Protein AF-A0A7C3HFI4-F1 (afdb_monomer_lite)

Foldseek 3Di:
DDCPDPPDPQVVLLVLLVVLCVVPQAQAPAPPCCVVCSVVSDDPVCPPPDPQQHDAQLSSCCRHGHDVVSVVVCCVQVVLLVLLVVQLVVDPDDPVLNVLSVVLNVLLVVLVVVSRRGVQVVPVVSVVVNVVSSVVSSVSSPPDDPDPPPDPPPPDDPDD

Secondary structure (DSSP, 8-state):
-----SS-HHHHHHHHHHHHHHHSTTT-S-TT-HHHHGGGG--GGGTTS-GGGS--HHHHHHHHHHHHHHHHHHHHHHHHHHHHHHHHHH--S-HHHHHHHHHHHHHHHHHHHHHHHSSGGGSHHHHHHHHHHHHHHHHHHHS-----------------

Sequence (160 aa):
MATRGSNSIRPALWGDMIVAFHQHPWLGNGAGVFADIAPMYKSWLLSMLDFRYAHNDYLSWLIENGLPMTLLLLLIVGYPVWRLVRYLWRGGQPLARWLYGVAALWALLGLGIHGGLDFNFHIPANAALFMAILGIGMSLSHTWRKAPRGRRRRIAPADA

Structure (mmCIF, N/CA/C/O backbone):
data_AF-A0A7C3HFI4-F1
#
_entry.id   AF-A0A7C3HFI4-F1
#
loop_
_ato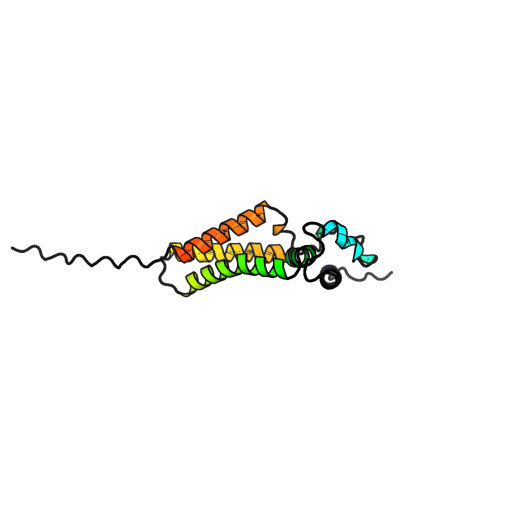m_site.group_PDB
_atom_site.id
_atom_site.type_symbol
_atom_site.label_atom_id
_atom_site.label_alt_id
_atom_site.label_comp_id
_atom_site.label_asym_id
_atom_site.label_entity_id
_atom_site.label_seq_id
_atom_site.pdbx_PDB_ins_code
_atom_site.Cartn_x
_atom_site.Cartn_y
_atom_site.Cartn_z
_atom_site.occupancy
_atom_site.B_iso_or_equiv
_atom_site.auth_seq_id
_atom_site.auth_comp_id
_atom_site.auth_asym_id
_atom_site.auth_atom_id
_atom_site.pdbx_PDB_model_num
ATOM 1 N N . MET A 1 1 ? 41.114 10.735 -16.162 1.00 41.56 1 MET A N 1
ATOM 2 C CA . MET A 1 1 ? 40.749 9.960 -14.958 1.00 41.56 1 MET A CA 1
ATOM 3 C C . MET A 1 1 ? 40.044 10.921 -14.008 1.00 41.56 1 MET A C 1
ATOM 5 O O . MET A 1 1 ? 40.704 11.651 -13.288 1.00 41.56 1 MET A O 1
ATOM 9 N N . ALA A 1 2 ? 38.720 11.048 -14.132 1.00 36.88 2 ALA A N 1
ATOM 10 C CA . ALA A 1 2 ? 37.913 11.955 -13.319 1.00 36.88 2 ALA A CA 1
ATOM 11 C C . ALA A 1 2 ? 36.910 11.107 -12.540 1.00 36.88 2 ALA A C 1
ATOM 13 O O . ALA A 1 2 ? 36.076 10.421 -13.130 1.00 36.88 2 ALA A O 1
ATOM 14 N N . THR A 1 3 ? 37.038 11.126 -11.221 1.00 51.53 3 THR A N 1
ATOM 15 C CA . THR A 1 3 ? 36.106 10.547 -10.260 1.00 51.53 3 THR A CA 1
ATOM 16 C C . THR A 1 3 ? 34.783 11.313 -10.335 1.00 51.53 3 THR A C 1
ATOM 18 O O . THR A 1 3 ? 34.538 12.249 -9.578 1.00 51.53 3 THR A O 1
ATOM 21 N N . ARG A 1 4 ? 33.911 10.947 -11.288 1.00 49.16 4 ARG A N 1
ATOM 22 C CA . ARG A 1 4 ? 32.498 11.347 -11.239 1.00 49.16 4 ARG A CA 1
ATOM 23 C C . ARG A 1 4 ? 31.911 10.726 -9.976 1.00 49.16 4 ARG A C 1
ATOM 25 O O . ARG A 1 4 ? 31.818 9.508 -9.866 1.00 49.16 4 ARG A O 1
ATOM 32 N N . GLY A 1 5 ? 31.643 11.592 -9.004 1.00 44.09 5 GLY A N 1
ATOM 33 C CA . GLY A 1 5 ? 31.247 11.230 -7.655 1.00 44.09 5 GLY A CA 1
ATOM 34 C C . GLY A 1 5 ? 30.055 10.281 -7.619 1.00 44.09 5 GLY A C 1
ATOM 35 O O . GLY A 1 5 ? 29.131 10.369 -8.422 1.00 44.09 5 GLY A O 1
ATOM 36 N N . SER A 1 6 ? 30.086 9.413 -6.618 1.00 52.69 6 SER A N 1
ATOM 37 C CA . SER A 1 6 ? 29.088 8.429 -6.191 1.00 52.69 6 SER A CA 1
ATOM 38 C C . SER A 1 6 ? 27.691 8.987 -5.859 1.00 52.69 6 SER A C 1
ATOM 40 O O . SER A 1 6 ? 26.869 8.277 -5.279 1.00 52.69 6 SER A O 1
ATOM 42 N N . ASN A 1 7 ? 27.379 10.233 -6.219 1.00 49.91 7 ASN A N 1
ATOM 43 C CA . ASN A 1 7 ? 26.106 10.860 -5.900 1.00 49.91 7 ASN A CA 1
ATOM 44 C C . ASN A 1 7 ? 25.090 10.635 -7.023 1.00 49.91 7 ASN A C 1
ATOM 46 O O . ASN A 1 7 ? 25.040 11.367 -8.007 1.00 49.91 7 ASN A O 1
ATOM 50 N N . SER A 1 8 ? 24.224 9.647 -6.774 1.00 60.78 8 SER A N 1
ATOM 51 C CA . SER A 1 8 ? 22.916 9.395 -7.397 1.00 60.78 8 SER A CA 1
ATOM 52 C C . SER A 1 8 ? 22.889 8.569 -8.696 1.00 60.78 8 SER A C 1
ATOM 54 O O . SER A 1 8 ? 22.413 8.987 -9.743 1.00 60.78 8 SER A O 1
ATOM 56 N N . ILE A 1 9 ? 23.297 7.302 -8.582 1.00 67.56 9 ILE A N 1
ATOM 57 C CA . ILE A 1 9 ? 23.032 6.247 -9.582 1.00 67.56 9 ILE A CA 1
ATOM 58 C C . ILE A 1 9 ? 21.514 5.966 -9.719 1.00 67.56 9 ILE A C 1
ATOM 60 O O . ILE A 1 9 ? 21.0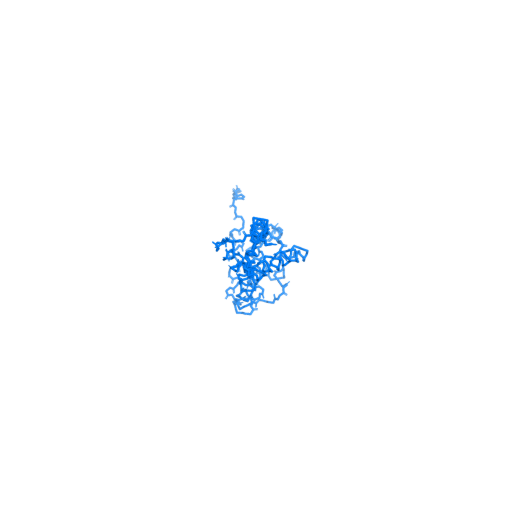29 5.646 -10.802 1.00 67.56 9 ILE A O 1
ATOM 64 N N . ARG A 1 10 ? 20.746 6.108 -8.626 1.00 71.50 10 ARG A N 1
ATOM 65 C CA . ARG A 1 10 ? 19.314 5.747 -8.566 1.00 71.50 10 ARG A CA 1
ATOM 66 C C . ARG A 1 10 ? 18.409 6.575 -9.497 1.00 71.50 10 ARG A C 1
ATOM 68 O O . ARG A 1 10 ? 17.655 5.957 -10.239 1.00 71.50 10 ARG A O 1
ATOM 75 N N . PRO A 1 11 ? 18.471 7.923 -9.526 1.00 75.06 11 PRO A N 1
ATOM 76 C CA . PRO A 1 11 ? 17.623 8.716 -10.418 1.00 75.06 11 PRO A CA 1
ATOM 77 C C . PRO A 1 11 ? 17.866 8.433 -11.902 1.00 75.06 11 PRO A C 1
ATOM 79 O O . PRO A 1 11 ? 16.914 8.427 -12.673 1.00 75.06 11 PRO A O 1
ATOM 82 N N . ALA A 1 12 ? 19.114 8.158 -12.298 1.00 72.44 12 ALA A N 1
ATOM 83 C CA . ALA A 1 12 ? 19.430 7.776 -13.673 1.00 72.44 12 ALA A CA 1
ATOM 84 C C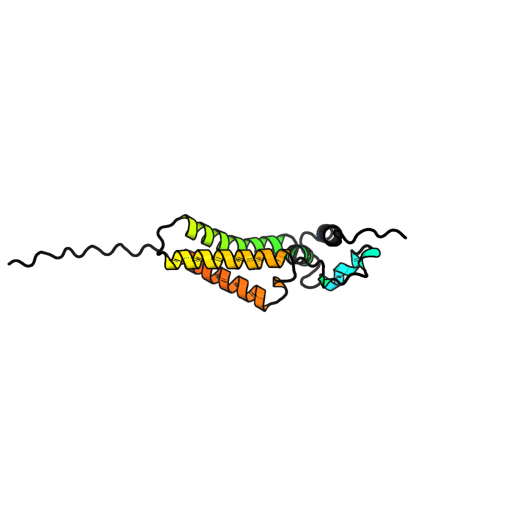 . ALA A 1 12 ? 18.754 6.446 -14.051 1.00 72.44 12 ALA A C 1
ATOM 86 O O . ALA A 1 12 ? 18.092 6.365 -15.080 1.00 72.44 12 ALA A O 1
ATOM 87 N N . LEU A 1 13 ? 18.825 5.445 -13.165 1.00 73.12 13 LEU A N 1
ATOM 88 C CA . LEU A 1 13 ? 18.154 4.155 -13.362 1.00 73.12 13 LEU A CA 1
ATOM 89 C C . LEU A 1 13 ? 16.628 4.284 -13.405 1.00 73.12 13 LEU A C 1
ATOM 91 O O . LEU A 1 13 ? 15.982 3.623 -14.210 1.00 73.12 13 LEU A O 1
ATOM 95 N N . TRP A 1 14 ? 16.041 5.151 -12.579 1.00 77.19 14 TRP A N 1
ATOM 96 C CA . TRP A 1 14 ? 14.603 5.424 -12.639 1.00 77.19 14 TRP A CA 1
ATOM 97 C C . TRP A 1 14 ? 14.202 6.117 -13.944 1.00 77.19 14 TRP A C 1
ATOM 99 O O . TRP A 1 14 ? 13.132 5.830 -14.471 1.00 77.19 14 TRP A O 1
ATOM 109 N N . GLY A 1 15 ? 15.063 6.979 -14.493 1.00 77.06 15 GLY A N 1
ATOM 110 C CA . GLY A 1 15 ? 14.876 7.565 -15.820 1.00 77.06 15 GLY A CA 1
ATOM 111 C C . GLY A 1 15 ? 14.788 6.500 -16.916 1.00 77.06 15 GLY A C 1
ATOM 112 O O . GLY A 1 15 ? 13.819 6.486 -17.673 1.00 77.06 15 GLY A O 1
ATOM 113 N N . ASP A 1 16 ? 15.737 5.561 -16.943 1.00 76.38 16 ASP A N 1
ATOM 114 C CA . ASP A 1 16 ? 15.749 4.449 -17.907 1.00 76.38 16 ASP A CA 1
ATOM 115 C C . ASP A 1 16 ? 14.500 3.551 -17.756 1.00 76.38 16 ASP A C 1
ATOM 117 O O . ASP A 1 16 ? 13.874 3.145 -18.736 1.00 76.38 16 ASP A O 1
ATOM 121 N N . MET A 1 17 ? 14.068 3.304 -16.517 1.00 77.69 17 MET A N 1
ATOM 122 C CA . MET A 1 17 ? 12.849 2.550 -16.199 1.00 77.69 17 MET A CA 1
ATOM 123 C C . MET A 1 17 ? 11.565 3.254 -16.678 1.00 77.69 17 MET A C 1
ATOM 125 O O . MET A 1 17 ? 10.653 2.604 -17.189 1.00 77.69 17 MET A O 1
ATOM 129 N N . ILE A 1 18 ? 11.487 4.583 -16.570 1.00 81.56 18 ILE A N 1
ATOM 130 C CA . ILE A 1 18 ? 10.358 5.360 -17.104 1.00 81.56 18 ILE A CA 1
ATOM 131 C C . ILE A 1 18 ? 10.294 5.235 -18.633 1.00 81.56 18 ILE A C 1
ATOM 133 O O . ILE A 1 18 ? 9.207 5.080 -19.192 1.00 81.56 18 ILE A O 1
ATOM 137 N N . VAL A 1 19 ? 11.442 5.239 -19.321 1.00 81.38 19 VAL A N 1
ATOM 138 C CA . VAL A 1 19 ? 11.496 4.998 -20.773 1.00 81.38 19 VAL A CA 1
ATOM 139 C C . VAL A 1 19 ? 10.963 3.603 -21.118 1.00 81.38 19 VAL A C 1
ATOM 141 O O . VAL A 1 19 ? 10.165 3.480 -22.047 1.00 81.38 19 VAL A O 1
ATOM 144 N N . ALA A 1 20 ? 11.329 2.573 -20.350 1.00 79.19 20 ALA A N 1
ATOM 145 C CA . ALA A 1 20 ? 10.805 1.216 -20.531 1.00 79.19 20 ALA A CA 1
ATOM 146 C C . ALA A 1 20 ? 9.276 1.151 -20.354 1.00 79.19 20 ALA A C 1
ATOM 148 O O . ALA A 1 20 ? 8.579 0.539 -21.164 1.00 79.19 20 ALA A O 1
ATOM 149 N N . PHE A 1 21 ? 8.727 1.845 -19.349 1.00 82.12 21 PHE A N 1
ATOM 150 C CA . PHE A 1 21 ? 7.276 1.955 -19.166 1.00 82.12 21 PHE A CA 1
ATOM 151 C C . PHE A 1 21 ? 6.579 2.575 -20.386 1.00 82.12 21 PHE A C 1
ATOM 153 O O . PHE A 1 21 ? 5.543 2.075 -20.827 1.00 82.12 21 PHE A O 1
ATOM 160 N N . HIS A 1 22 ? 7.150 3.634 -20.969 1.00 85.50 22 HIS A N 1
ATOM 161 C CA . HIS A 1 22 ? 6.560 4.306 -22.129 1.00 85.50 22 HIS A CA 1
ATOM 162 C C . HIS A 1 22 ? 6.456 3.423 -23.376 1.00 85.50 22 HIS A C 1
ATOM 164 O O . HIS A 1 22 ? 5.640 3.723 -24.248 1.00 85.50 22 HIS A O 1
ATOM 170 N N . GLN A 1 23 ? 7.229 2.337 -23.468 1.00 85.81 23 GLN A N 1
ATOM 171 C CA . GLN A 1 23 ? 7.115 1.404 -24.585 1.00 85.81 23 GLN A CA 1
ATOM 172 C C . GLN A 1 23 ? 5.838 0.565 -24.492 1.00 85.81 23 GLN A C 1
ATOM 174 O O . GLN A 1 23 ? 5.159 0.381 -25.504 1.00 85.81 23 GLN A O 1
ATOM 179 N N . HIS A 1 24 ? 5.472 0.095 -23.294 1.00 86.50 24 HIS A N 1
ATOM 180 C CA . HIS A 1 24 ? 4.323 -0.793 -23.072 1.00 86.50 24 HIS A CA 1
ATOM 181 C C . HIS A 1 24 ? 3.438 -0.328 -21.893 1.00 86.50 24 HIS A C 1
ATOM 183 O O . HIS A 1 24 ? 3.253 -1.057 -20.920 1.00 86.50 24 HIS A O 1
ATOM 189 N N . PRO A 1 25 ? 2.824 0.869 -21.961 1.00 88.50 25 PRO A N 1
ATOM 190 C CA . PRO A 1 25 ? 2.167 1.481 -20.802 1.00 88.50 25 PRO A CA 1
ATOM 191 C C . PRO A 1 25 ? 0.853 0.800 -20.387 1.00 88.50 25 PRO A C 1
ATOM 193 O O . PRO A 1 25 ? 0.414 0.943 -19.246 1.00 88.50 25 PRO A O 1
ATOM 196 N N . TRP A 1 26 ? 0.196 0.082 -21.303 1.00 88.81 26 TRP A N 1
ATOM 197 C CA . TRP A 1 26 ? -1.135 -0.489 -21.069 1.00 88.81 26 TRP A CA 1
ATOM 198 C C . TRP A 1 26 ? -1.090 -1.887 -20.469 1.00 88.81 26 TRP A C 1
ATOM 200 O O . TRP A 1 26 ? -1.709 -2.117 -19.441 1.00 88.81 26 TRP A O 1
ATOM 210 N N . LEU A 1 27 ? -0.382 -2.819 -21.101 1.00 88.44 27 LEU A N 1
ATOM 211 C CA . LEU A 1 27 ? -0.314 -4.208 -20.635 1.00 88.44 27 LEU A CA 1
ATOM 212 C C . LEU A 1 27 ? 0.971 -4.504 -19.857 1.00 88.44 27 LEU A C 1
ATOM 214 O O . LEU A 1 27 ? 1.077 -5.566 -19.253 1.00 88.44 27 LEU A O 1
ATOM 218 N N . GLY A 1 28 ? 1.921 -3.564 -19.850 1.00 88.00 28 GLY A N 1
ATOM 219 C CA . GLY A 1 28 ? 3.259 -3.807 -19.339 1.00 88.00 28 GLY A CA 1
ATOM 220 C C . GLY A 1 28 ? 4.043 -4.773 -20.225 1.00 88.00 28 GLY A C 1
ATOM 221 O O . GLY A 1 28 ? 3.661 -5.072 -21.358 1.00 88.00 28 GLY A O 1
ATOM 222 N N . ASN A 1 29 ? 5.166 -5.242 -19.696 1.00 82.38 29 ASN A N 1
ATOM 223 C CA . ASN A 1 29 ? 6.081 -6.154 -20.381 1.00 82.38 29 ASN A CA 1
ATOM 224 C C . ASN A 1 29 ? 5.830 -7.635 -20.030 1.00 82.38 29 ASN A C 1
ATOM 226 O O . ASN A 1 29 ? 6.413 -8.515 -20.658 1.00 82.38 29 ASN A O 1
ATOM 230 N N . GLY A 1 30 ? 4.957 -7.913 -19.054 1.00 82.50 30 GLY A N 1
ATOM 231 C CA . GLY A 1 30 ? 4.718 -9.239 -18.480 1.00 82.50 30 GLY A CA 1
ATOM 232 C C . GLY A 1 30 ? 5.078 -9.280 -16.993 1.00 82.50 30 GLY A C 1
ATOM 233 O O . GLY A 1 30 ? 6.032 -8.643 -16.557 1.00 82.50 30 GLY A O 1
ATOM 234 N N . ALA A 1 31 ? 4.312 -10.023 -16.193 1.00 80.38 31 ALA A N 1
ATOM 235 C CA . ALA A 1 31 ? 4.556 -10.135 -14.754 1.00 80.38 31 ALA A CA 1
ATOM 236 C C . ALA A 1 31 ? 5.835 -10.938 -14.461 1.00 80.38 31 ALA A C 1
ATOM 238 O O . ALA A 1 31 ? 6.017 -12.028 -15.002 1.00 80.38 31 ALA A O 1
ATOM 239 N N . GLY A 1 32 ? 6.698 -10.419 -13.586 1.00 75.44 32 GLY A N 1
ATOM 240 C CA . GLY A 1 32 ? 7.944 -11.062 -13.164 1.00 75.44 32 GLY A CA 1
ATOM 241 C C . GLY A 1 32 ? 9.107 -10.982 -14.158 1.00 75.44 32 GLY A C 1
ATOM 242 O O . GLY A 1 32 ? 10.162 -11.549 -13.885 1.00 75.44 32 GLY A O 1
ATOM 243 N N . VAL A 1 33 ? 8.946 -10.297 -15.296 1.00 78.00 33 VAL A N 1
ATOM 244 C CA . VAL A 1 33 ? 9.991 -10.201 -16.335 1.00 78.00 33 VAL A CA 1
ATOM 245 C C . VAL A 1 33 ? 10.952 -9.037 -16.111 1.00 78.00 33 VAL A C 1
ATOM 247 O O . VAL A 1 33 ? 11.883 -8.858 -16.894 1.00 78.00 33 VAL A O 1
ATOM 250 N N . PHE A 1 34 ? 10.752 -8.216 -15.073 1.00 75.06 34 PHE A N 1
ATOM 251 C CA . PHE A 1 34 ? 11.558 -7.018 -14.847 1.00 75.06 34 PHE A CA 1
ATOM 252 C C . PHE A 1 34 ? 13.056 -7.329 -14.789 1.00 75.06 34 PHE A C 1
ATOM 254 O O . PHE A 1 3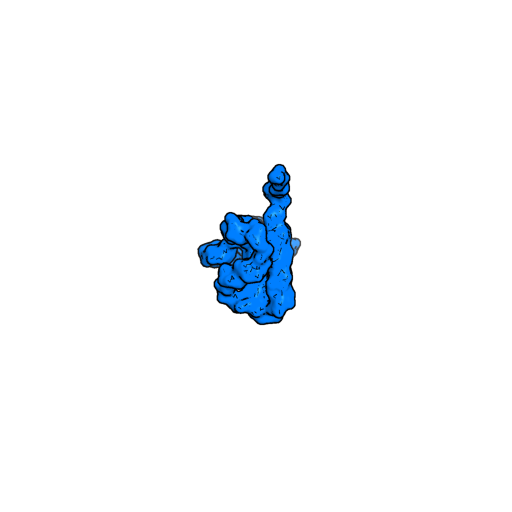4 ? 13.850 -6.611 -15.393 1.00 75.06 34 PHE A O 1
ATOM 261 N N . ALA A 1 35 ? 13.450 -8.421 -14.128 1.00 70.88 35 ALA A N 1
ATOM 262 C CA . ALA A 1 35 ? 14.848 -8.846 -14.057 1.00 70.88 35 ALA A CA 1
ATOM 263 C C . ALA A 1 35 ? 15.448 -9.183 -15.437 1.00 70.88 35 ALA A C 1
ATOM 265 O O . ALA A 1 35 ? 16.638 -8.950 -15.654 1.00 70.88 35 ALA A O 1
ATOM 266 N N . ASP A 1 36 ? 14.623 -9.668 -16.368 1.00 71.69 36 ASP A N 1
ATOM 267 C CA . ASP A 1 36 ? 15.037 -10.080 -17.712 1.00 71.69 36 ASP A CA 1
ATOM 268 C C . ASP A 1 36 ? 15.120 -8.894 -18.680 1.00 71.69 36 ASP A C 1
ATOM 270 O O . ASP A 1 36 ? 16.027 -8.830 -19.511 1.00 71.69 36 ASP A O 1
ATOM 274 N N . ILE A 1 37 ? 14.203 -7.926 -18.562 1.00 71.81 37 ILE A N 1
ATOM 275 C CA . ILE A 1 37 ? 14.148 -6.762 -19.461 1.00 71.81 37 ILE A CA 1
ATOM 276 C C . ILE A 1 37 ? 15.032 -5.610 -18.995 1.00 71.81 37 ILE A C 1
ATOM 278 O O . ILE A 1 37 ? 15.536 -4.844 -19.814 1.00 71.81 37 ILE A O 1
ATOM 282 N N . ALA A 1 38 ? 15.264 -5.472 -17.689 1.00 67.62 38 ALA A N 1
ATOM 283 C CA . ALA A 1 38 ? 16.000 -4.336 -17.157 1.00 67.62 38 ALA A CA 1
ATOM 284 C C . ALA A 1 38 ? 17.443 -4.203 -17.700 1.00 67.62 38 ALA A C 1
ATOM 286 O O . ALA A 1 38 ? 17.895 -3.066 -17.846 1.00 67.62 38 ALA A O 1
ATOM 287 N N . PRO A 1 39 ? 18.177 -5.277 -18.076 1.00 70.19 39 PRO A N 1
ATOM 288 C CA . PRO A 1 39 ? 19.456 -5.160 -18.782 1.00 70.19 39 PRO A CA 1
ATOM 289 C C . PRO A 1 39 ? 19.362 -4.489 -20.160 1.00 70.19 39 PRO A C 1
ATOM 291 O O . PRO A 1 39 ? 20.317 -3.827 -20.561 1.00 70.19 39 PRO A O 1
ATOM 294 N N . MET A 1 40 ? 18.236 -4.624 -20.873 1.00 68.19 40 MET A N 1
ATOM 295 C CA . MET A 1 40 ? 18.054 -4.091 -22.234 1.00 68.19 40 MET A CA 1
ATOM 296 C C . MET A 1 40 ? 17.928 -2.564 -22.268 1.00 68.19 40 MET A C 1
ATOM 298 O O . MET A 1 40 ? 18.220 -1.946 -23.288 1.00 68.19 40 MET A O 1
ATOM 302 N N . TYR A 1 41 ? 17.532 -1.955 -21.149 1.00 65.19 41 TYR A N 1
ATOM 303 C CA . TYR A 1 41 ? 17.357 -0.507 -21.016 1.00 65.19 41 TYR A CA 1
ATOM 304 C C . TYR A 1 41 ? 18.550 0.185 -20.342 1.00 65.19 41 TYR A C 1
ATOM 306 O O . TYR A 1 41 ? 18.517 1.394 -20.133 1.00 65.19 41 TYR A O 1
ATOM 314 N N . LYS A 1 42 ? 19.623 -0.552 -20.010 1.00 62.53 42 LYS A N 1
ATOM 315 C CA . LYS A 1 42 ? 20.814 0.019 -19.369 1.00 62.53 42 LYS A CA 1
ATOM 316 C C . LYS A 1 42 ? 21.685 0.784 -20.361 1.00 62.53 42 LYS A C 1
ATOM 318 O O . LYS A 1 42 ? 22.135 0.240 -21.368 1.00 62.53 42 LYS A O 1
ATOM 323 N N . SER A 1 43 ? 22.088 1.997 -19.983 1.00 58.34 43 SER A N 1
ATOM 324 C CA . SER A 1 43 ? 23.320 2.577 -20.525 1.00 58.34 43 SER A CA 1
ATOM 325 C C . SER A 1 43 ? 24.540 1.745 -20.080 1.00 58.34 43 SER A C 1
ATOM 327 O O . SER A 1 43 ? 24.608 1.264 -18.947 1.00 58.34 43 SER A O 1
ATOM 329 N N . TRP A 1 44 ? 25.524 1.559 -20.972 1.00 44.28 44 TRP A N 1
ATOM 330 C CA . TRP A 1 44 ? 26.704 0.684 -20.794 1.00 44.28 44 TRP A CA 1
ATOM 331 C C . TRP A 1 44 ? 27.438 0.864 -19.444 1.00 44.28 44 TRP A C 1
ATOM 333 O O . TRP A 1 44 ? 27.950 -0.103 -18.877 1.00 44.28 44 TRP A O 1
ATOM 343 N N . LEU A 1 45 ? 27.400 2.076 -18.876 1.00 43.09 45 LEU A N 1
ATOM 344 C CA . LEU A 1 45 ? 28.024 2.463 -17.604 1.00 43.09 45 LEU A CA 1
ATOM 345 C C . LEU A 1 45 ? 27.380 1.819 -16.350 1.00 43.09 45 LEU A C 1
ATOM 347 O O . LEU A 1 45 ? 28.023 1.735 -15.308 1.00 43.09 45 LEU A O 1
ATOM 351 N N . LEU A 1 46 ? 26.126 1.359 -16.439 1.00 53.25 46 LEU A N 1
ATOM 352 C CA . LEU A 1 46 ? 25.319 0.819 -15.326 1.00 53.25 46 LEU A CA 1
ATOM 353 C C . LEU A 1 46 ? 25.265 -0.720 -15.297 1.00 53.25 46 LEU A C 1
ATOM 355 O O . LEU A 1 46 ? 24.681 -1.320 -14.390 1.00 53.25 46 LEU A O 1
ATOM 359 N N . SER A 1 47 ? 25.874 -1.376 -16.287 1.00 51.50 47 SER A N 1
ATOM 360 C CA . SER A 1 47 ? 25.977 -2.840 -16.368 1.00 51.50 47 SER A CA 1
ATOM 361 C C . SER A 1 47 ? 26.838 -3.449 -15.248 1.00 51.50 47 SER A C 1
ATOM 363 O O . SER A 1 47 ? 26.637 -4.606 -14.897 1.00 51.50 47 SER A O 1
ATOM 365 N N . MET A 1 48 ? 27.728 -2.654 -14.637 1.00 46.06 48 MET A N 1
ATOM 366 C CA . MET A 1 48 ? 28.635 -3.070 -13.554 1.00 46.06 48 MET A CA 1
ATOM 367 C C . MET A 1 48 ? 28.047 -2.941 -12.135 1.00 46.06 48 MET A C 1
ATOM 369 O O . MET A 1 48 ? 28.680 -3.375 -11.177 1.00 46.06 48 MET A O 1
ATOM 373 N N . LEU A 1 49 ? 26.864 -2.336 -11.974 1.00 54.22 49 LEU A N 1
ATOM 374 C CA . LEU A 1 49 ? 26.201 -2.164 -10.676 1.00 54.22 49 LEU A CA 1
ATOM 375 C C . LEU A 1 49 ? 25.100 -3.215 -10.500 1.00 54.22 49 LEU A C 1
ATOM 377 O O . LEU A 1 49 ? 24.215 -3.350 -11.350 1.00 54.22 49 LEU A O 1
ATOM 381 N N . ASP A 1 50 ? 25.174 -3.955 -9.390 1.00 54.03 50 ASP A N 1
ATOM 382 C CA . ASP A 1 50 ? 24.225 -5.012 -9.036 1.00 54.03 50 ASP A CA 1
ATOM 383 C C . ASP A 1 50 ? 22.798 -4.435 -8.948 1.00 54.03 50 ASP A C 1
ATOM 385 O O . ASP A 1 50 ? 22.555 -3.403 -8.313 1.00 54.03 50 ASP A O 1
ATOM 389 N N . PHE A 1 51 ? 21.846 -5.097 -9.610 1.00 53.09 51 PHE A N 1
ATOM 390 C CA . PHE A 1 51 ? 20.444 -4.666 -9.725 1.00 53.09 51 PHE A CA 1
ATOM 391 C C . PHE A 1 51 ? 19.763 -4.459 -8.367 1.00 53.09 51 PHE A C 1
ATOM 393 O O . PHE A 1 51 ? 18.826 -3.667 -8.249 1.00 53.09 51 PHE A O 1
ATOM 400 N N . ARG A 1 52 ? 20.290 -5.114 -7.329 1.00 53.94 52 ARG A N 1
ATOM 401 C CA . ARG A 1 52 ? 19.828 -5.034 -5.939 1.00 53.94 52 ARG A CA 1
ATOM 402 C C . ARG A 1 52 ? 19.822 -3.609 -5.378 1.00 53.94 52 ARG A C 1
ATOM 404 O O . ARG A 1 52 ? 19.084 -3.337 -4.443 1.00 53.94 52 ARG A O 1
ATOM 411 N N . TYR A 1 53 ? 20.611 -2.684 -5.931 1.00 50.44 53 TYR A N 1
ATOM 412 C CA . TYR A 1 53 ? 20.787 -1.348 -5.345 1.00 50.44 53 TYR A CA 1
ATOM 413 C C . TYR A 1 53 ? 19.833 -0.259 -5.864 1.00 50.44 53 TYR A C 1
ATOM 415 O O . TYR A 1 53 ? 19.849 0.850 -5.319 1.00 50.44 53 TYR A O 1
ATOM 423 N N . ALA A 1 54 ? 19.014 -0.534 -6.885 1.00 52.97 54 ALA A N 1
ATOM 424 C CA . ALA A 1 54 ? 18.161 0.474 -7.533 1.00 52.97 54 ALA A CA 1
ATOM 425 C C . ALA A 1 54 ? 16.714 0.029 -7.790 1.00 52.97 54 ALA A C 1
ATOM 427 O O . ALA A 1 54 ? 15.985 0.692 -8.531 1.00 52.97 54 ALA A O 1
ATOM 428 N N . HIS A 1 55 ? 16.307 -1.083 -7.187 1.00 66.50 55 HIS A N 1
ATOM 429 C CA . HIS A 1 55 ? 14.970 -1.625 -7.347 1.00 66.50 55 HIS A CA 1
ATOM 430 C C . HIS A 1 55 ? 13.943 -0.770 -6.587 1.00 66.50 55 HIS A C 1
ATOM 432 O O . HIS A 1 55 ? 14.203 -0.287 -5.486 1.00 66.50 55 HIS A O 1
ATOM 438 N N . ASN A 1 56 ? 12.793 -0.540 -7.214 1.00 79.69 56 ASN A N 1
ATOM 439 C CA . ASN A 1 56 ? 11.646 0.153 -6.641 1.00 79.69 56 ASN A CA 1
ATOM 440 C C . ASN A 1 56 ? 10.413 -0.667 -7.021 1.00 79.69 56 ASN A C 1
ATOM 442 O O . ASN A 1 56 ? 10.132 -0.810 -8.218 1.00 79.69 56 ASN A O 1
ATOM 446 N N . ASP A 1 57 ? 9.702 -1.213 -6.033 1.00 82.12 57 ASP A N 1
ATOM 447 C CA . ASP A 1 57 ? 8.565 -2.106 -6.283 1.00 82.12 57 ASP A CA 1
ATOM 448 C C . ASP A 1 57 ? 7.474 -1.422 -7.104 1.00 82.12 57 ASP A C 1
ATOM 450 O O . ASP A 1 57 ? 6.875 -2.044 -7.977 1.00 82.12 57 ASP A O 1
ATOM 454 N N . TYR A 1 58 ? 7.245 -0.126 -6.879 1.00 86.62 58 TYR A N 1
ATOM 455 C CA . TYR A 1 58 ? 6.201 0.620 -7.576 1.00 86.62 58 TYR A CA 1
ATOM 456 C C . TYR A 1 58 ? 6.495 0.771 -9.062 1.00 86.62 58 TYR A C 1
ATOM 458 O O . TYR A 1 58 ? 5.616 0.559 -9.896 1.00 86.62 58 TYR A O 1
ATOM 466 N N . LEU A 1 59 ? 7.733 1.139 -9.397 1.00 84.19 59 LEU A N 1
ATOM 467 C CA . LEU A 1 59 ? 8.121 1.350 -10.788 1.00 84.19 59 LEU A CA 1
ATOM 468 C C . LEU A 1 59 ? 8.220 0.014 -11.531 1.00 84.19 59 LEU A C 1
ATOM 470 O O . LEU A 1 59 ? 7.784 -0.085 -12.674 1.00 84.19 59 LEU A O 1
ATOM 474 N N . SER A 1 60 ? 8.705 -1.025 -10.850 1.00 84.25 60 SER A N 1
ATOM 475 C CA . SER A 1 60 ? 8.790 -2.380 -11.404 1.00 84.25 60 SER A CA 1
ATOM 476 C C . SER A 1 60 ? 7.398 -2.951 -11.673 1.00 84.25 60 SER A C 1
ATOM 478 O O . SER A 1 60 ? 7.125 -3.385 -12.787 1.00 84.25 60 SER A O 1
ATOM 480 N N . TRP A 1 61 ? 6.473 -2.833 -10.711 1.00 86.88 61 TRP A N 1
ATOM 481 C CA . TRP A 1 61 ? 5.073 -3.228 -10.889 1.00 86.88 61 TRP A CA 1
ATOM 482 C C . TRP A 1 61 ? 4.429 -2.531 -12.089 1.00 86.88 61 TRP A C 1
ATOM 484 O O . TRP A 1 61 ? 3.761 -3.178 -12.900 1.00 86.88 61 TRP A O 1
ATOM 494 N N . LEU A 1 62 ? 4.653 -1.219 -12.214 1.00 88.56 62 LEU A N 1
ATOM 495 C CA . LEU A 1 62 ? 4.114 -0.404 -13.298 1.00 88.56 62 LEU A CA 1
ATOM 496 C C . LEU A 1 62 ? 4.655 -0.830 -14.673 1.00 88.56 62 LEU A C 1
ATOM 498 O O . LEU A 1 62 ? 3.894 -0.871 -15.636 1.00 88.56 62 LEU A O 1
ATOM 502 N N . ILE A 1 63 ? 5.943 -1.167 -14.770 1.00 86.31 63 ILE A N 1
ATOM 503 C CA . ILE A 1 63 ? 6.588 -1.617 -16.016 1.00 86.31 63 ILE A CA 1
ATOM 504 C C . ILE A 1 63 ? 6.127 -3.020 -16.416 1.00 86.31 63 ILE A C 1
ATOM 506 O O . ILE A 1 63 ? 5.922 -3.293 -17.600 1.00 86.31 63 ILE A O 1
ATOM 510 N N . GLU A 1 64 ? 5.963 -3.916 -15.448 1.00 87.31 64 GLU A N 1
ATOM 511 C CA . GLU A 1 64 ? 5.574 -5.304 -15.695 1.00 87.31 64 GLU A CA 1
ATOM 512 C C . GLU A 1 64 ? 4.096 -5.452 -16.049 1.00 87.31 64 GLU A C 1
ATOM 514 O O . GLU A 1 64 ? 3.758 -6.186 -16.974 1.00 87.31 64 GLU A O 1
ATOM 519 N N . ASN A 1 65 ? 3.222 -4.744 -15.331 1.00 89.44 65 ASN A N 1
ATOM 520 C CA . ASN A 1 65 ? 1.776 -4.974 -15.374 1.00 89.44 65 ASN A CA 1
ATOM 521 C C . ASN A 1 65 ? 0.988 -3.827 -16.028 1.00 89.44 65 ASN A C 1
ATOM 523 O O . ASN A 1 65 ? -0.219 -3.945 -16.252 1.00 89.44 65 ASN A O 1
ATOM 527 N N . GLY A 1 66 ? 1.644 -2.699 -16.302 1.00 91.00 66 GLY A N 1
ATOM 528 C CA . GLY A 1 66 ? 1.034 -1.537 -16.933 1.00 91.00 66 GLY A CA 1
ATOM 529 C C . GLY A 1 66 ? 0.074 -0.755 -16.032 1.00 91.00 66 GLY A C 1
ATOM 530 O O . GLY A 1 66 ? -0.145 -1.034 -14.845 1.00 91.00 66 GLY A O 1
ATOM 531 N N . LEU A 1 67 ? -0.518 0.281 -16.622 1.00 93.12 67 LEU A N 1
ATOM 532 C CA . LEU A 1 67 ? -1.377 1.243 -15.938 1.00 93.12 67 LEU A CA 1
ATOM 533 C C . LEU A 1 67 ? -2.691 0.651 -15.382 1.00 93.12 67 LEU A C 1
ATOM 535 O O . LEU A 1 67 ? -3.019 0.962 -14.236 1.00 93.12 67 LEU A O 1
ATOM 539 N N . PRO A 1 68 ? -3.452 -0.199 -16.105 1.00 93.00 68 PRO A N 1
ATOM 540 C CA . PRO A 1 68 ? -4.722 -0.742 -15.622 1.00 93.00 68 PRO A CA 1
ATOM 541 C C . PRO A 1 68 ? -4.558 -1.593 -14.361 1.00 93.00 68 PRO A C 1
ATOM 543 O O . PRO A 1 68 ? -5.312 -1.430 -13.402 1.00 93.00 68 PRO A O 1
ATOM 546 N N . MET A 1 69 ? -3.545 -2.463 -14.330 1.00 91.56 69 MET A N 1
ATOM 547 C CA . MET A 1 69 ? -3.277 -3.317 -13.174 1.00 91.56 69 MET A CA 1
ATOM 548 C C . MET A 1 69 ? -2.735 -2.507 -11.994 1.00 91.56 69 MET A C 1
ATOM 550 O O . MET A 1 69 ? -3.110 -2.741 -10.846 1.00 91.56 69 MET A O 1
ATOM 554 N N . THR A 1 70 ? -1.911 -1.492 -12.268 1.00 92.12 70 THR A N 1
ATOM 555 C CA . THR A 1 70 ? -1.477 -0.526 -11.249 1.00 92.12 70 THR A CA 1
ATOM 556 C C . THR A 1 70 ? -2.663 0.219 -10.642 1.00 92.12 70 THR A C 1
ATOM 558 O O . THR A 1 70 ? -2.759 0.335 -9.422 1.00 92.12 70 THR A O 1
ATOM 561 N N . LEU A 1 71 ? -3.614 0.670 -11.463 1.00 94.50 71 LEU A N 1
ATOM 562 C CA . LEU A 1 71 ? -4.821 1.336 -10.983 1.00 94.50 71 LEU A CA 1
ATOM 563 C C . LEU A 1 71 ? -5.690 0.391 -10.145 1.00 94.50 71 LEU A C 1
ATOM 565 O O . LEU A 1 71 ? -6.186 0.789 -9.092 1.00 94.50 71 LEU A O 1
ATOM 569 N N . LEU A 1 72 ? -5.841 -0.865 -10.568 1.00 94.69 72 LEU A N 1
ATOM 570 C CA . LEU A 1 72 ? -6.558 -1.872 -9.794 1.00 94.69 72 LEU A CA 1
ATOM 571 C C . LEU A 1 72 ? -5.901 -2.102 -8.425 1.00 94.69 72 LEU A C 1
ATOM 573 O O . LEU A 1 72 ? -6.599 -2.111 -7.411 1.00 94.69 72 LEU A O 1
ATOM 577 N N . LEU A 1 73 ? -4.573 -2.222 -8.374 1.00 92.62 73 LEU A N 1
ATOM 578 C CA . LEU A 1 73 ? -3.834 -2.349 -7.117 1.00 92.62 73 LEU A CA 1
ATOM 579 C C . LEU A 1 73 ? -4.056 -1.128 -6.210 1.00 92.62 73 LEU A C 1
ATOM 581 O O . LEU A 1 73 ? -4.357 -1.284 -5.023 1.00 92.62 73 LEU A O 1
ATOM 585 N N . LEU A 1 74 ? -3.984 0.084 -6.770 1.00 93.94 74 LEU A N 1
ATOM 586 C CA . LEU A 1 74 ? -4.269 1.323 -6.042 1.00 93.94 74 LEU A CA 1
ATOM 587 C C . LEU A 1 74 ? -5.695 1.353 -5.488 1.00 93.94 74 LEU A C 1
ATOM 589 O O . LEU A 1 74 ? -5.903 1.871 -4.395 1.00 93.94 74 LEU A O 1
ATOM 593 N N . LEU A 1 75 ? -6.675 0.780 -6.187 1.00 95.75 75 LEU A N 1
ATOM 594 C CA . LEU A 1 75 ? -8.042 0.660 -5.678 1.00 95.75 75 LEU A CA 1
ATOM 595 C C . LEU A 1 75 ? -8.142 -0.370 -4.547 1.00 95.75 75 LEU A C 1
ATOM 597 O O . LEU A 1 75 ? -8.743 -0.074 -3.511 1.00 95.75 75 LEU A O 1
ATOM 601 N N . ILE A 1 76 ? -7.529 -1.547 -4.713 1.00 95.12 76 ILE A N 1
ATOM 602 C CA . ILE A 1 76 ? -7.529 -2.631 -3.717 1.00 95.12 76 ILE A CA 1
ATOM 603 C C . ILE A 1 76 ? -6.897 -2.172 -2.400 1.00 95.12 76 ILE A C 1
ATOM 605 O O . ILE A 1 76 ? -7.412 -2.497 -1.332 1.00 95.12 76 ILE A O 1
ATOM 609 N N . VAL A 1 77 ? -5.816 -1.392 -2.460 1.00 95.12 77 VAL A N 1
ATOM 610 C CA . VAL A 1 77 ? -5.121 -0.875 -1.271 1.00 95.12 77 VAL A CA 1
ATOM 611 C C . VAL A 1 77 ? -5.727 0.443 -0.786 1.00 95.12 77 VAL A C 1
ATOM 613 O O . VAL A 1 77 ? -5.968 0.632 0.409 1.00 95.12 77 VAL A O 1
ATOM 616 N N . GLY A 1 78 ? -6.011 1.361 -1.705 1.00 96.12 78 GLY A N 1
ATOM 617 C CA . GLY A 1 78 ? -6.449 2.718 -1.397 1.00 96.12 78 GLY A CA 1
ATOM 618 C C . GLY A 1 78 ? -7.841 2.774 -0.781 1.00 96.12 78 GLY A C 1
ATOM 619 O O . GLY A 1 78 ? -8.060 3.546 0.152 1.00 96.12 78 GLY A O 1
ATOM 620 N N . TYR A 1 79 ? -8.779 1.933 -1.229 1.00 96.25 79 TYR A N 1
ATOM 621 C CA . TYR A 1 79 ? -10.133 1.933 -0.676 1.00 96.25 79 TYR A CA 1
ATOM 622 C C . TYR A 1 79 ? -10.171 1.525 0.814 1.00 96.25 79 TYR A C 1
ATOM 624 O O . TYR A 1 79 ? -10.734 2.283 1.614 1.00 96.25 79 TYR A O 1
ATOM 632 N N . PRO A 1 80 ? -9.549 0.411 1.251 1.00 95.81 80 PRO A N 1
ATOM 633 C CA . PRO A 1 80 ? -9.451 0.072 2.671 1.00 95.81 80 PRO A CA 1
ATOM 634 C C . PRO A 1 80 ? -8.705 1.112 3.512 1.00 95.81 80 PRO A C 1
ATOM 636 O O . PRO A 1 80 ? -9.156 1.436 4.613 1.00 95.81 80 PRO A O 1
ATOM 639 N N . VAL A 1 81 ? -7.607 1.686 3.000 1.00 96.69 81 VAL A N 1
ATOM 640 C CA . VAL A 1 81 ? -6.877 2.756 3.703 1.00 96.69 81 VAL A CA 1
ATOM 641 C C . VAL A 1 81 ? -7.768 3.981 3.887 1.00 96.69 81 VAL A C 1
ATOM 643 O O . VAL A 1 81 ? -7.890 4.494 4.999 1.00 96.69 81 VAL A O 1
ATOM 646 N N . TRP A 1 82 ? -8.468 4.416 2.838 1.00 96.38 82 TRP A N 1
ATOM 647 C CA . TRP A 1 82 ? -9.421 5.523 2.916 1.00 96.38 82 TRP A CA 1
ATOM 648 C C . TRP A 1 82 ? -10.523 5.255 3.949 1.00 96.38 82 TRP A C 1
ATOM 650 O O . TRP A 1 82 ? -10.858 6.125 4.758 1.00 96.38 82 TRP A O 1
ATOM 660 N N . ARG A 1 83 ? -11.069 4.033 3.975 1.00 95.31 83 ARG A N 1
ATOM 661 C CA . ARG A 1 83 ? -12.062 3.606 4.971 1.00 95.31 83 ARG A CA 1
ATOM 662 C C . ARG A 1 83 ? -11.510 3.675 6.394 1.00 95.31 83 ARG A C 1
ATOM 664 O O . ARG A 1 83 ? -12.211 4.175 7.277 1.00 95.31 83 ARG A O 1
ATOM 671 N N . LEU A 1 84 ? -10.281 3.210 6.611 1.00 95.81 84 LEU A N 1
ATOM 672 C CA . LEU A 1 84 ? -9.598 3.244 7.905 1.00 95.81 84 LEU A CA 1
ATOM 673 C C . LEU A 1 84 ? -9.348 4.684 8.374 1.00 95.81 84 LEU A C 1
ATOM 675 O O . LEU A 1 84 ? -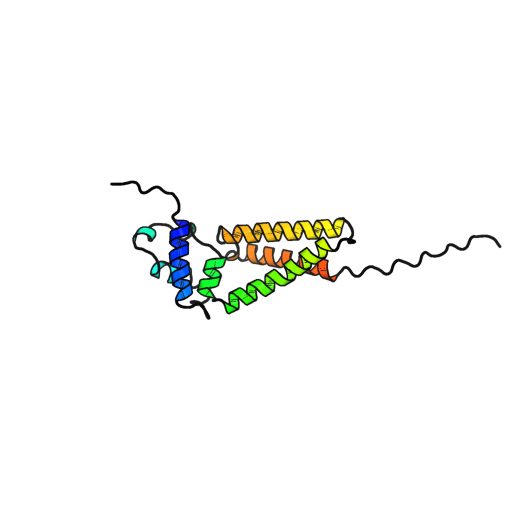9.711 5.032 9.497 1.00 95.81 84 LEU A O 1
ATOM 679 N N . VAL A 1 85 ? -8.811 5.545 7.508 1.00 96.25 85 VAL A N 1
ATOM 680 C CA . VAL A 1 85 ? -8.583 6.968 7.806 1.00 96.25 85 VAL A CA 1
ATOM 681 C C . VAL A 1 85 ? -9.903 7.661 8.137 1.00 96.25 85 VAL A C 1
ATOM 683 O O . VAL A 1 85 ? -10.021 8.338 9.159 1.00 96.25 85 VAL A O 1
ATOM 686 N N . ARG A 1 86 ? -10.948 7.422 7.335 1.00 94.69 86 ARG A N 1
ATOM 687 C CA . ARG A 1 86 ? -12.274 7.982 7.599 1.00 94.69 86 ARG A CA 1
ATOM 688 C C . ARG A 1 86 ? -12.854 7.468 8.918 1.00 94.69 86 ARG A C 1
ATOM 690 O O . ARG A 1 86 ? -13.531 8.230 9.604 1.00 94.69 86 ARG A O 1
ATOM 697 N N . TYR A 1 87 ? -12.631 6.203 9.271 1.00 92.75 87 TYR A N 1
ATOM 698 C CA . TYR A 1 87 ? -13.001 5.672 10.582 1.00 92.75 87 TYR A CA 1
ATOM 699 C C . TYR A 1 87 ? -12.300 6.468 11.687 1.00 92.75 87 TYR A C 1
ATOM 701 O O . TYR A 1 87 ? -12.994 7.033 12.528 1.00 92.75 87 TYR A O 1
ATOM 709 N N . LEU A 1 88 ? -10.973 6.616 11.631 1.00 94.25 88 LEU A N 1
ATOM 710 C CA . LEU A 1 88 ? -10.181 7.345 12.630 1.00 94.25 88 LEU A CA 1
ATOM 711 C C . LEU A 1 88 ? -10.601 8.812 12.792 1.00 94.25 88 LEU A C 1
ATOM 713 O O . LEU A 1 88 ? -10.692 9.283 13.925 1.00 94.25 88 LEU A O 1
ATOM 717 N N . TRP A 1 89 ? -10.915 9.505 11.694 1.00 94.44 89 TRP A N 1
ATOM 718 C CA . TRP A 1 89 ? -11.329 10.912 11.713 1.00 94.44 89 TRP A CA 1
ATOM 719 C C . TRP A 1 89 ? -12.730 11.159 12.268 1.00 94.44 89 TRP A C 1
ATOM 721 O O . TRP A 1 89 ? -12.967 12.208 12.859 1.00 94.44 89 TRP A O 1
ATOM 731 N N . ARG A 1 90 ? -13.680 10.229 12.096 1.00 89.44 90 ARG A N 1
ATOM 732 C CA . ARG A 1 90 ? -15.059 10.441 12.581 1.00 89.44 90 ARG A CA 1
ATOM 733 C C . ARG A 1 90 ? -15.166 10.494 14.105 1.00 89.44 90 ARG A C 1
ATOM 735 O O . ARG A 1 90 ? -16.128 11.069 14.610 1.00 89.44 90 ARG A O 1
ATOM 742 N N . GLY A 1 91 ? -14.218 9.886 14.817 1.00 80.44 91 GLY A N 1
ATOM 743 C CA . GLY A 1 91 ? -14.242 9.793 16.273 1.00 80.44 91 GLY A CA 1
ATOM 744 C C . GLY A 1 91 ? -15.461 9.040 16.830 1.00 80.44 91 GLY A C 1
ATOM 745 O O . GLY A 1 91 ? -16.327 8.543 16.110 1.00 80.44 91 GLY A O 1
ATOM 746 N N . GLY A 1 92 ? -15.528 8.937 18.158 1.00 84.88 92 GLY A N 1
ATOM 747 C CA . GLY A 1 92 ? -16.623 8.260 18.866 1.00 84.88 92 GLY A CA 1
ATOM 748 C C . GLY A 1 92 ? -16.429 6.755 19.085 1.00 84.88 92 GLY A C 1
ATOM 749 O O . GLY A 1 92 ? -17.196 6.153 19.836 1.00 84.88 92 GLY A O 1
ATOM 750 N N . GLN A 1 93 ? -15.396 6.151 18.498 1.00 87.56 93 GLN A N 1
ATOM 751 C CA . GLN A 1 93 ? -14.952 4.798 18.839 1.00 87.56 93 GLN A CA 1
ATOM 752 C C . GLN A 1 93 ? -14.285 4.734 20.228 1.00 87.56 93 GLN A C 1
ATOM 754 O O . GLN A 1 93 ? -13.654 5.703 20.653 1.00 87.56 93 GLN A O 1
ATOM 759 N N . PRO A 1 94 ? -14.368 3.580 20.923 1.00 90.56 94 PRO A N 1
ATOM 760 C CA . PRO A 1 94 ? -13.599 3.331 22.141 1.00 90.56 94 PRO A CA 1
ATOM 761 C C . PRO A 1 94 ? -12.098 3.534 21.916 1.00 90.56 94 PRO A C 1
ATOM 763 O O . PRO A 1 94 ? -11.582 3.129 20.870 1.00 90.56 94 PRO A O 1
ATOM 766 N N . LEU A 1 95 ? -11.397 4.074 22.920 1.00 92.19 95 LEU A N 1
ATOM 767 C CA . LEU A 1 95 ? -9.965 4.391 22.842 1.00 92.19 95 LEU A CA 1
ATOM 768 C C . LEU A 1 95 ? -9.132 3.213 22.317 1.00 92.19 95 LEU A C 1
ATOM 770 O O . LEU A 1 95 ? -8.365 3.385 21.378 1.00 92.19 95 LEU A O 1
ATOM 774 N N . ALA A 1 96 ? -9.349 2.001 22.838 1.00 92.56 96 ALA A N 1
ATOM 775 C CA . ALA A 1 96 ? -8.631 0.805 22.387 1.00 92.56 96 ALA A CA 1
ATOM 776 C C . ALA A 1 96 ? -8.798 0.539 20.877 1.00 92.56 96 ALA A C 1
ATOM 778 O O . ALA A 1 96 ? -7.823 0.308 20.168 1.00 92.56 96 ALA A O 1
ATOM 779 N N . ARG A 1 97 ? -10.026 0.640 20.348 1.00 92.12 97 ARG A N 1
ATOM 780 C CA . ARG A 1 97 ? -10.298 0.427 18.914 1.00 92.12 97 ARG A CA 1
ATOM 781 C C . ARG A 1 97 ? -9.758 1.556 18.042 1.00 92.12 97 ARG A C 1
ATOM 783 O O . ARG A 1 97 ? -9.466 1.326 16.870 1.00 92.12 97 ARG A O 1
ATOM 790 N N . TRP A 1 98 ? -9.680 2.770 18.579 1.00 94.19 98 TRP A N 1
ATOM 791 C CA . TRP A 1 98 ? -9.027 3.885 17.904 1.00 94.19 98 TRP A CA 1
ATOM 792 C C . TRP A 1 98 ? -7.512 3.653 17.823 1.00 94.19 98 TRP A C 1
ATOM 794 O O . TRP A 1 98 ? -6.959 3.719 16.730 1.00 94.19 98 TRP A O 1
ATOM 804 N N . LEU A 1 99 ? -6.875 3.259 18.933 1.00 95.94 99 LEU A N 1
ATOM 805 C CA . LEU A 1 99 ? -5.445 2.939 18.992 1.00 95.94 99 LEU A CA 1
ATOM 806 C C . LEU A 1 99 ? -5.062 1.806 18.031 1.00 95.94 99 LEU A C 1
ATOM 808 O O . LEU A 1 99 ? -4.075 1.939 17.316 1.00 95.94 99 LEU A O 1
ATOM 812 N N . TYR A 1 100 ? -5.864 0.739 17.932 1.00 95.38 100 TYR A N 1
ATOM 813 C CA . TYR A 1 100 ? -5.621 -0.318 16.940 1.00 95.38 100 TYR A CA 1
ATOM 814 C C . TYR A 1 100 ? -5.696 0.188 15.499 1.00 95.38 100 TYR A C 1
ATOM 816 O O . TYR A 1 100 ? -4.889 -0.213 14.664 1.00 95.38 100 TYR A O 1
ATOM 824 N N . GLY A 1 101 ? -6.635 1.089 15.199 1.00 95.75 101 GLY A N 1
ATOM 825 C CA . GLY A 1 101 ? -6.727 1.687 13.870 1.00 95.75 101 GLY A CA 1
ATOM 826 C C . GLY A 1 101 ? -5.524 2.579 13.548 1.00 95.75 101 GLY A C 1
ATOM 827 O O . GLY A 1 101 ? -5.014 2.528 12.432 1.00 95.75 101 GLY A O 1
ATOM 828 N N . VAL A 1 102 ? -5.037 3.349 14.527 1.00 97.00 102 VAL A N 1
ATOM 829 C CA . VAL A 1 102 ? -3.821 4.165 14.392 1.00 97.00 102 VAL A CA 1
ATOM 830 C C . VAL A 1 102 ? -2.595 3.278 14.178 1.00 97.00 102 VAL A C 1
ATOM 832 O O . VAL A 1 102 ? -1.823 3.531 13.258 1.00 97.00 102 VAL A O 1
ATOM 835 N N . ALA A 1 103 ? -2.441 2.212 14.967 1.00 97.25 103 ALA A N 1
ATOM 836 C CA . ALA A 1 103 ? -1.342 1.260 14.824 1.00 97.25 103 ALA A CA 1
ATOM 837 C C . ALA A 1 103 ? -1.342 0.585 13.443 1.00 97.25 103 ALA A C 1
ATOM 839 O O . ALA A 1 103 ? -0.302 0.522 12.791 1.00 97.25 103 ALA A O 1
ATOM 840 N N . ALA A 1 104 ? -2.512 0.147 12.961 1.00 97.19 104 ALA A N 1
ATOM 841 C CA . ALA A 1 104 ? -2.651 -0.424 11.624 1.00 97.19 104 ALA A CA 1
ATOM 842 C C . ALA A 1 104 ? -2.263 0.583 10.529 1.00 97.19 104 ALA A C 1
ATOM 844 O O . ALA A 1 104 ? -1.530 0.231 9.609 1.00 97.19 104 ALA A O 1
ATOM 845 N N . LEU A 1 105 ? -2.700 1.843 10.642 1.00 97.25 105 LEU A N 1
ATOM 846 C CA . LEU A 1 105 ? -2.351 2.886 9.676 1.00 97.25 105 LEU A CA 1
ATOM 847 C C . LEU A 1 105 ? -0.838 3.145 9.641 1.00 97.25 105 LEU A C 1
ATOM 849 O O . LEU A 1 105 ? -0.259 3.202 8.560 1.00 97.25 105 LEU A O 1
ATOM 853 N N . TRP A 1 106 ? -0.191 3.256 10.803 1.00 97.62 106 TRP A N 1
ATOM 854 C CA . TRP A 1 106 ? 1.260 3.444 10.885 1.00 97.62 106 TRP A CA 1
ATOM 855 C C . TRP A 1 106 ? 2.043 2.263 10.316 1.00 97.62 106 TRP A C 1
ATOM 857 O O . TRP A 1 106 ? 3.022 2.475 9.605 1.00 97.62 106 TRP A O 1
ATOM 867 N N . ALA A 1 107 ? 1.601 1.031 10.571 1.00 96.44 107 ALA A N 1
ATOM 868 C CA . ALA A 1 107 ? 2.244 -0.154 10.015 1.00 96.44 107 ALA A CA 1
ATOM 869 C C . ALA A 1 107 ? 2.117 -0.216 8.480 1.00 96.44 107 ALA A C 1
ATOM 871 O O . ALA A 1 107 ? 3.100 -0.503 7.797 1.00 96.44 107 ALA A O 1
ATOM 872 N N . LEU A 1 108 ? 0.944 0.125 7.928 1.00 96.38 108 LEU A N 1
ATOM 873 C CA . LEU A 1 108 ? 0.738 0.226 6.477 1.00 96.38 108 LEU A CA 1
ATOM 874 C C . LEU A 1 108 ? 1.610 1.320 5.852 1.00 96.38 108 LEU A C 1
ATOM 876 O O . LEU A 1 108 ? 2.217 1.089 4.811 1.00 96.38 108 LEU A O 1
ATOM 880 N N . LEU A 1 109 ? 1.709 2.491 6.489 1.00 95.19 109 LEU A N 1
ATOM 881 C CA . LEU A 1 109 ? 2.584 3.571 6.025 1.00 95.19 109 LEU A CA 1
ATOM 882 C C . LEU A 1 109 ? 4.055 3.151 6.050 1.00 95.19 109 LEU A C 1
ATOM 884 O O . LEU A 1 109 ? 4.758 3.371 5.070 1.00 95.19 109 LEU A O 1
ATOM 888 N N . GLY A 1 110 ? 4.510 2.513 7.130 1.00 93.75 110 GLY A N 1
ATOM 889 C CA . GLY A 1 110 ? 5.885 2.030 7.252 1.00 93.75 110 GLY A CA 1
ATOM 890 C C . GLY A 1 110 ? 6.249 1.026 6.157 1.00 93.75 110 GLY A C 1
ATOM 891 O O . GLY A 1 110 ? 7.228 1.228 5.442 1.00 93.75 110 GLY A O 1
ATOM 892 N N . LEU A 1 111 ? 5.428 -0.013 5.971 1.00 91.75 111 LEU A N 1
ATOM 893 C CA . LEU A 1 111 ? 5.639 -1.028 4.931 1.00 91.75 111 LEU A CA 1
ATOM 894 C C . LEU A 1 111 ? 5.518 -0.451 3.511 1.00 91.75 111 LEU A C 1
ATOM 896 O O . LEU A 1 111 ? 6.298 -0.815 2.633 1.00 91.75 111 LEU A O 1
ATOM 900 N N . GLY A 1 112 ? 4.572 0.465 3.284 1.00 90.25 112 GLY A N 1
ATOM 901 C CA . GLY A 1 112 ? 4.401 1.140 1.997 1.00 90.25 112 GLY A CA 1
ATOM 902 C C . GLY A 1 112 ? 5.593 2.029 1.643 1.00 90.25 112 GLY A C 1
ATOM 903 O O . GLY A 1 112 ? 6.134 1.940 0.544 1.00 90.25 112 GLY A O 1
ATOM 904 N N . ILE A 1 113 ? 6.067 2.854 2.576 1.00 88.94 113 ILE A N 1
ATOM 905 C CA . ILE A 1 113 ? 7.256 3.687 2.349 1.00 88.94 113 ILE A CA 1
ATOM 906 C C . ILE A 1 113 ? 8.479 2.802 2.092 1.00 88.94 113 ILE A C 1
ATOM 908 O O . ILE A 1 113 ? 9.256 3.089 1.183 1.00 88.94 113 ILE A O 1
ATOM 912 N N . HIS A 1 114 ? 8.624 1.701 2.835 1.00 84.75 114 HIS A N 1
ATOM 913 C CA . HIS A 1 114 ? 9.742 0.781 2.654 1.00 84.75 114 HIS A CA 1
ATOM 914 C C . HIS A 1 114 ? 9.766 0.149 1.252 1.00 84.75 114 HIS A C 1
ATOM 916 O O . HIS A 1 114 ? 10.821 0.132 0.625 1.00 84.75 114 HIS A O 1
ATOM 922 N N . GLY A 1 115 ? 8.610 -0.248 0.704 1.00 79.19 115 GLY A N 1
ATOM 923 C CA . GLY A 1 115 ? 8.507 -0.747 -0.680 1.00 79.19 115 GLY A CA 1
ATOM 924 C C . GLY A 1 115 ? 8.810 0.286 -1.773 1.00 79.19 115 GLY A C 1
ATOM 925 O O . GLY A 1 115 ? 9.063 -0.071 -2.917 1.00 79.19 115 GLY A O 1
ATOM 926 N N . GLY A 1 116 ? 8.836 1.582 -1.443 1.00 74.62 116 GLY A N 1
ATOM 927 C CA . GLY A 1 116 ? 9.294 2.617 -2.378 1.00 74.62 116 GLY A CA 1
ATOM 928 C C . GLY A 1 116 ? 10.809 2.789 -2.424 1.00 74.62 116 GLY A C 1
ATOM 929 O O . GLY A 1 116 ? 11.330 3.423 -3.342 1.00 74.62 116 GLY A O 1
ATOM 930 N N . LEU A 1 117 ? 11.513 2.262 -1.424 1.00 70.06 117 LEU A N 1
ATOM 931 C CA . LEU A 1 117 ? 12.956 2.417 -1.263 1.00 70.06 117 LEU A CA 1
ATOM 932 C C . LEU A 1 117 ? 13.726 1.123 -1.553 1.00 70.06 117 LEU A C 1
ATOM 934 O O . LEU A 1 117 ? 14.942 1.207 -1.775 1.00 70.06 117 LEU A O 1
ATOM 938 N N . ASP A 1 118 ? 13.026 -0.018 -1.540 1.00 69.94 118 ASP A N 1
ATOM 939 C CA . ASP A 1 118 ? 13.576 -1.370 -1.662 1.00 69.94 118 ASP A CA 1
ATOM 940 C C . ASP A 1 118 ? 12.546 -2.394 -2.203 1.00 69.94 118 ASP A C 1
ATOM 942 O O . ASP A 1 118 ? 11.388 -2.045 -2.432 1.00 69.94 118 ASP A O 1
ATOM 946 N N . PHE A 1 119 ? 12.951 -3.662 -2.367 1.00 72.62 119 PHE A N 1
ATOM 947 C CA . PHE A 1 119 ? 12.155 -4.779 -2.915 1.00 72.62 119 PHE A CA 1
ATOM 948 C C . PHE A 1 119 ? 11.172 -5.434 -1.925 1.00 72.62 119 PHE A C 1
ATOM 950 O O . PHE A 1 119 ? 10.991 -6.656 -1.881 1.00 72.62 119 PHE A O 1
ATOM 957 N N . ASN A 1 120 ? 10.548 -4.622 -1.075 1.00 82.56 120 ASN A N 1
ATOM 958 C CA . ASN A 1 120 ? 9.779 -5.081 0.076 1.00 82.56 120 ASN A CA 1
ATOM 959 C C . ASN A 1 120 ? 8.648 -6.058 -0.290 1.00 82.56 120 ASN A C 1
ATOM 961 O O . ASN A 1 120 ? 8.496 -7.086 0.363 1.00 82.56 120 ASN A O 1
ATOM 965 N N . PHE A 1 121 ? 7.856 -5.755 -1.315 1.00 84.06 121 PHE A N 1
ATOM 966 C CA . PHE A 1 121 ? 6.671 -6.516 -1.713 1.00 84.06 121 PHE A CA 1
ATOM 967 C C . PHE A 1 121 ? 6.972 -7.684 -2.655 1.00 84.06 121 PHE A C 1
ATOM 969 O O . PHE A 1 121 ? 6.122 -8.563 -2.802 1.00 84.06 121 PHE A O 1
ATOM 976 N N . HIS A 1 122 ? 8.183 -7.754 -3.215 1.00 82.81 122 HIS A N 1
ATOM 977 C CA . HIS A 1 122 ? 8.665 -8.962 -3.891 1.00 82.81 122 HIS A CA 1
ATOM 978 C C . HIS A 1 122 ? 8.905 -10.113 -2.907 1.00 82.81 122 HIS A C 1
ATOM 980 O O . HIS A 1 122 ? 8.861 -11.275 -3.306 1.00 82.81 122 HIS A O 1
ATOM 986 N N . ILE A 1 123 ? 9.118 -9.818 -1.617 1.00 86.31 123 ILE A N 1
ATOM 987 C CA . ILE A 1 123 ? 9.160 -10.832 -0.561 1.00 86.31 123 ILE A CA 1
ATOM 988 C C . ILE A 1 123 ? 7.714 -11.199 -0.180 1.00 86.31 123 ILE A C 1
ATOM 990 O O . ILE A 1 123 ? 7.024 -10.387 0.449 1.00 86.31 123 ILE A O 1
ATOM 994 N N . PRO A 1 124 ? 7.240 -12.432 -0.461 1.00 87.75 124 PRO A N 1
ATOM 995 C CA . PRO A 1 124 ? 5.831 -12.783 -0.270 1.00 87.75 124 PRO A CA 1
ATOM 996 C C . PRO A 1 124 ? 5.347 -12.624 1.175 1.00 87.75 124 PRO A C 1
ATOM 998 O O . PRO A 1 124 ? 4.195 -12.264 1.410 1.00 87.75 124 PRO A O 1
ATOM 1001 N N . ALA A 1 125 ? 6.232 -12.842 2.154 1.00 91.50 125 ALA A N 1
ATOM 1002 C CA . ALA A 1 125 ? 5.921 -12.670 3.571 1.00 91.50 125 ALA A CA 1
ATOM 1003 C C . ALA A 1 125 ? 5.549 -11.217 3.923 1.00 91.50 125 ALA A C 1
ATOM 1005 O O . ALA A 1 125 ? 4.600 -10.989 4.672 1.00 91.50 125 ALA A O 1
ATOM 1006 N N . ASN A 1 126 ? 6.242 -10.233 3.345 1.00 92.19 126 ASN A N 1
ATOM 1007 C CA . ASN A 1 126 ? 5.982 -8.815 3.596 1.00 92.19 126 ASN A CA 1
ATOM 1008 C C . ASN A 1 126 ? 4.686 -8.362 2.917 1.00 92.19 126 ASN A C 1
ATOM 1010 O O . ASN A 1 126 ? 3.888 -7.650 3.528 1.00 92.19 126 ASN A O 1
ATOM 1014 N N . ALA A 1 127 ? 4.436 -8.825 1.687 1.00 91.56 127 ALA A N 1
ATOM 1015 C CA . ALA A 1 127 ? 3.168 -8.597 0.999 1.00 91.56 127 ALA A CA 1
ATOM 1016 C C . ALA A 1 127 ? 1.987 -9.205 1.774 1.00 91.56 127 ALA A C 1
ATOM 1018 O O . ALA A 1 127 ? 0.978 -8.535 2.001 1.00 91.56 127 ALA A O 1
ATOM 1019 N N . ALA A 1 128 ? 2.127 -10.441 2.262 1.00 94.75 128 ALA A N 1
ATOM 1020 C CA . ALA A 1 128 ? 1.110 -11.095 3.081 1.00 94.75 128 ALA A CA 1
ATOM 1021 C C . ALA A 1 128 ? 0.854 -10.338 4.394 1.00 94.75 128 ALA A C 1
ATOM 1023 O O . ALA A 1 128 ? -0.302 -10.112 4.756 1.00 94.75 128 ALA A O 1
ATOM 1024 N N . LEU A 1 129 ? 1.913 -9.893 5.079 1.00 95.56 129 LEU A N 1
ATOM 1025 C CA . LEU A 1 129 ? 1.800 -9.089 6.296 1.00 95.56 129 LEU A CA 1
ATOM 1026 C C . LEU A 1 129 ? 1.070 -7.765 6.033 1.00 95.56 129 LEU A C 1
ATOM 1028 O O . LEU A 1 129 ? 0.155 -7.408 6.776 1.00 95.56 129 LEU A O 1
ATOM 1032 N N . PHE A 1 130 ? 1.427 -7.063 4.957 1.00 95.44 130 PHE A N 1
ATOM 1033 C CA . PHE A 1 130 ? 0.759 -5.829 4.550 1.00 95.44 130 PHE A CA 1
ATOM 1034 C C . PHE A 1 130 ? -0.738 -6.053 4.318 1.00 95.44 130 PHE A C 1
ATOM 1036 O O . PHE A 1 130 ? -1.570 -5.333 4.875 1.00 95.44 130 PHE A O 1
ATOM 1043 N N . MET A 1 131 ? -1.094 -7.097 3.565 1.00 96.44 131 MET A N 1
ATOM 1044 C CA . MET A 1 131 ? -2.488 -7.440 3.278 1.00 96.44 131 MET A CA 1
ATOM 1045 C C . MET A 1 131 ? -3.263 -7.860 4.533 1.00 96.44 131 MET A C 1
ATOM 1047 O O . MET A 1 131 ? -4.429 -7.491 4.685 1.00 96.44 131 MET A O 1
ATOM 1051 N N . ALA A 1 132 ? -2.625 -8.567 5.469 1.00 97.19 132 ALA A N 1
ATOM 1052 C CA . ALA A 1 132 ? -3.236 -8.927 6.745 1.00 97.19 132 ALA A CA 1
ATOM 1053 C C . ALA A 1 132 ? -3.575 -7.679 7.579 1.00 97.19 132 ALA A C 1
ATOM 1055 O O . ALA A 1 132 ? -4.700 -7.540 8.064 1.00 97.19 132 ALA A O 1
ATOM 1056 N N . ILE A 1 133 ? -2.639 -6.731 7.693 1.00 97.25 133 ILE A N 1
ATOM 1057 C CA . ILE A 1 133 ? -2.856 -5.466 8.413 1.00 97.25 133 ILE A CA 1
ATOM 1058 C C . ILE A 1 133 ? -3.944 -4.632 7.724 1.00 97.25 133 ILE A C 1
ATOM 1060 O O . ILE A 1 133 ? -4.812 -4.070 8.398 1.00 97.25 133 ILE A O 1
ATOM 1064 N N . LEU A 1 134 ? -3.945 -4.593 6.389 1.00 97.00 134 LEU A N 1
ATOM 1065 C CA . LEU A 1 134 ? -4.963 -3.909 5.594 1.00 97.00 134 LEU A CA 1
ATOM 1066 C C . LEU A 1 134 ? -6.364 -4.473 5.879 1.00 97.00 134 LEU A C 1
ATOM 1068 O O . LEU A 1 134 ? -7.305 -3.714 6.125 1.00 97.00 134 LEU A O 1
ATOM 1072 N N . GLY A 1 135 ? -6.491 -5.803 5.920 1.00 96.06 135 GLY A N 1
ATOM 1073 C CA . GLY A 1 135 ? -7.727 -6.500 6.274 1.00 96.06 135 GLY A CA 1
ATOM 1074 C C . GLY A 1 135 ? -8.194 -6.200 7.701 1.00 96.06 135 GLY A C 1
ATOM 1075 O O . GLY A 1 135 ? -9.372 -5.898 7.918 1.00 96.06 135 GLY A O 1
ATOM 1076 N N . ILE A 1 136 ? -7.275 -6.192 8.673 1.00 94.56 136 ILE A N 1
ATOM 1077 C CA . ILE A 1 136 ? -7.571 -5.811 10.063 1.00 94.56 136 ILE A CA 1
ATOM 1078 C C . ILE A 1 136 ? -8.094 -4.370 10.118 1.00 94.56 136 ILE A C 1
ATOM 1080 O O . ILE A 1 136 ? -9.167 -4.128 10.680 1.00 94.56 136 ILE A O 1
ATOM 1084 N N . GLY A 1 137 ? -7.398 -3.422 9.485 1.00 94.50 137 GLY A N 1
ATOM 1085 C CA . GLY A 1 137 ? -7.814 -2.020 9.409 1.00 94.50 137 GLY A CA 1
ATOM 1086 C C . GLY A 1 137 ? -9.203 -1.850 8.783 1.00 94.50 137 GLY A C 1
ATOM 1087 O O . GLY A 1 137 ? -10.054 -1.129 9.314 1.00 94.50 137 GLY A O 1
ATOM 1088 N N . MET A 1 138 ? -9.480 -2.587 7.707 1.00 94.38 138 MET A N 1
ATOM 1089 C CA . MET A 1 138 ? -10.790 -2.595 7.061 1.00 94.38 138 MET A CA 1
ATOM 1090 C C . MET A 1 138 ? -11.887 -3.129 7.990 1.00 94.38 138 MET A C 1
ATOM 1092 O O . MET A 1 138 ? -12.951 -2.511 8.103 1.00 94.38 138 MET A O 1
ATOM 1096 N N . SER A 1 139 ? -11.629 -4.220 8.716 1.00 92.88 139 SER A N 1
ATOM 1097 C CA . SER A 1 139 ? -12.592 -4.822 9.651 1.00 92.88 139 SER A CA 1
ATOM 1098 C C . SER A 1 139 ? -13.000 -3.867 10.783 1.00 92.88 139 SER A C 1
ATOM 1100 O O . SER A 1 139 ? -14.180 -3.799 11.156 1.00 92.88 139 SER A O 1
ATOM 1102 N N . LEU A 1 140 ? -12.055 -3.056 11.277 1.00 90.25 140 LEU A N 1
ATOM 1103 C CA . LEU A 1 140 ? -12.306 -2.039 12.298 1.00 90.25 140 LEU A CA 1
ATOM 1104 C C . LEU A 1 140 ? -13.287 -0.974 11.795 1.00 90.25 140 LEU A C 1
ATOM 1106 O O . LEU A 1 140 ? -14.150 -0.539 12.559 1.00 90.25 140 LEU A O 1
ATOM 1110 N N . SER A 1 141 ? -13.210 -0.617 10.508 1.00 84.88 141 SER A N 1
ATOM 1111 C CA . SER A 1 141 ? -14.085 0.385 9.886 1.00 84.88 141 SER A CA 1
ATOM 1112 C C . SER A 1 141 ? -15.536 -0.087 9.679 1.00 84.88 141 SER A C 1
ATOM 1114 O O . SER A 1 141 ? -16.442 0.742 9.582 1.00 84.88 141 SER A O 1
ATOM 1116 N N . HIS A 1 142 ? -15.779 -1.402 9.609 1.00 81.62 142 HIS A N 1
ATOM 1117 C CA . HIS A 1 142 ? -17.106 -1.983 9.353 1.00 81.62 142 HIS A CA 1
ATOM 1118 C C . HIS A 1 142 ? -17.871 -2.353 10.623 1.00 81.62 142 HIS A C 1
ATOM 1120 O O . HIS A 1 142 ? -19.091 -2.209 10.688 1.00 81.62 142 HIS A O 1
ATOM 1126 N N . THR A 1 143 ? -17.167 -2.831 11.644 1.00 70.88 143 THR A N 1
ATOM 1127 C CA . THR A 1 143 ? -17.787 -3.452 12.824 1.00 70.88 143 THR A CA 1
ATOM 1128 C C . THR A 1 143 ? -18.236 -2.448 13.894 1.00 70.88 143 THR A C 1
ATOM 1130 O O . THR A 1 143 ? -18.720 -2.849 14.951 1.00 70.88 143 THR A O 1
ATOM 1133 N N . TRP A 1 144 ? -18.116 -1.137 13.653 1.00 63.31 144 TRP A N 1
ATOM 1134 C CA . TRP A 1 144 ? -18.638 -0.106 14.555 1.00 63.31 144 TRP A CA 1
ATOM 1135 C C . TRP A 1 144 ? -19.989 0.443 14.067 1.00 63.31 144 TRP A C 1
ATOM 1137 O O . TRP A 1 144 ? -20.092 1.536 13.514 1.00 63.31 144 TRP A O 1
ATOM 1147 N N . ARG A 1 145 ? -21.063 -0.319 14.306 1.00 59.12 145 ARG A N 1
ATOM 1148 C CA . ARG A 1 145 ? -22.400 0.266 14.500 1.00 59.12 145 ARG A CA 1
ATOM 1149 C C . ARG A 1 145 ? -22.475 0.675 15.965 1.00 59.12 145 ARG A C 1
ATOM 1151 O O . ARG A 1 145 ? -22.173 -0.143 16.831 1.00 59.12 145 ARG A O 1
ATOM 1158 N N . LYS A 1 146 ? -22.855 1.927 16.250 1.00 56.41 146 LYS A N 1
ATOM 1159 C CA . LYS A 1 146 ? -23.169 2.367 17.618 1.00 56.41 146 LYS A CA 1
ATOM 1160 C C . LYS A 1 146 ? -24.111 1.324 18.221 1.00 56.41 146 LYS A C 1
ATOM 1162 O O . LYS A 1 146 ? -25.219 1.160 17.711 1.00 56.41 146 LYS A O 1
ATOM 1167 N N . ALA A 1 147 ? -23.667 0.603 19.253 1.00 53.31 147 ALA A N 1
ATOM 1168 C CA . ALA A 1 147 ? -24.576 -0.223 20.035 1.00 53.31 147 ALA A CA 1
ATOM 1169 C C . ALA A 1 147 ? -25.762 0.675 20.432 1.00 53.31 147 ALA A C 1
ATOM 1171 O O . ALA A 1 147 ? -25.515 1.833 20.806 1.00 53.31 147 ALA A O 1
ATOM 1172 N N . PRO A 1 148 ? -27.023 0.219 20.292 1.00 52.22 148 PRO A N 1
ATOM 1173 C CA . PRO A 1 148 ? -28.157 1.013 20.729 1.00 52.22 148 PRO A CA 1
ATOM 1174 C C . PRO A 1 148 ? -27.874 1.400 22.173 1.00 52.22 148 PRO A C 1
ATOM 1176 O O . PRO A 1 148 ? -27.619 0.51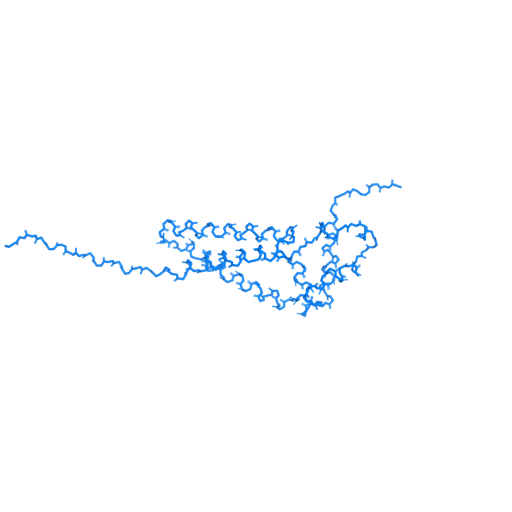9 22.995 1.00 52.22 148 PRO A O 1
ATOM 1179 N N . ARG A 1 149 ? -27.809 2.711 22.454 1.00 61.81 149 ARG A N 1
ATOM 1180 C CA . ARG A 1 149 ? -27.595 3.221 23.811 1.00 61.81 149 ARG A CA 1
ATOM 1181 C C . ARG A 1 149 ? -28.617 2.515 24.683 1.00 61.81 149 ARG A C 1
ATOM 1183 O O . ARG A 1 149 ? -29.811 2.759 24.519 1.00 61.81 149 ARG A O 1
ATOM 1190 N N . GLY A 1 150 ? -28.133 1.587 25.510 1.00 55.28 150 GLY A N 1
ATOM 1191 C CA . GLY A 1 150 ? -28.970 0.755 26.352 1.00 55.28 150 GLY A CA 1
ATOM 1192 C C . GLY A 1 150 ? -29.937 1.674 27.066 1.00 55.28 150 GLY A C 1
ATOM 1193 O O . GLY A 1 150 ? -29.511 2.600 27.758 1.00 55.28 150 GLY A O 1
ATOM 1194 N N . ARG A 1 151 ? -31.228 1.472 26.790 1.00 58.19 151 ARG A N 1
ATOM 1195 C CA . ARG A 1 151 ? -32.346 2.119 27.468 1.00 58.19 151 ARG A CA 1
ATOM 1196 C C . ARG A 1 151 ? -31.987 2.101 28.946 1.00 58.19 151 ARG A C 1
ATOM 1198 O O . ARG A 1 151 ? -31.924 1.013 29.515 1.00 58.19 151 ARG A O 1
ATOM 1205 N N . ARG A 1 152 ? -31.653 3.266 29.523 1.00 60.06 152 ARG A N 1
ATOM 1206 C CA . ARG A 1 152 ? -31.444 3.423 30.968 1.00 60.06 152 ARG A CA 1
ATOM 1207 C C . ARG A 1 152 ? -32.629 2.704 31.595 1.00 60.06 152 ARG A C 1
ATOM 1209 O O . ARG A 1 152 ? -33.756 3.176 31.437 1.00 60.06 152 ARG A O 1
ATOM 1216 N N . ARG A 1 153 ? -32.410 1.525 32.189 1.00 61.50 153 ARG A N 1
ATOM 1217 C CA . ARG A 1 153 ? -33.438 0.890 33.006 1.00 61.50 153 ARG A CA 1
ATOM 1218 C C . ARG A 1 153 ? -33.693 1.923 34.086 1.00 61.50 153 ARG A C 1
ATOM 1220 O O . ARG A 1 153 ? -32.817 2.194 34.900 1.00 61.50 153 ARG A O 1
ATOM 1227 N N . ARG A 1 154 ? -34.833 2.605 33.973 1.00 62.00 154 ARG A N 1
ATOM 1228 C CA . ARG A 1 154 ? -35.376 3.449 35.024 1.00 62.00 154 ARG A CA 1
ATOM 1229 C C . ARG A 1 154 ? -35.538 2.474 36.179 1.00 62.00 154 ARG A C 1
ATOM 1231 O O . ARG A 1 154 ? -36.395 1.599 36.114 1.00 62.00 154 ARG A O 1
ATOM 1238 N N . ILE A 1 155 ? -34.611 2.515 37.126 1.00 63.84 155 ILE A N 1
ATOM 1239 C CA . ILE A 1 155 ? -34.785 1.825 38.394 1.00 63.84 155 ILE A CA 1
ATOM 1240 C C . ILE A 1 155 ? -35.979 2.561 38.996 1.00 63.84 155 ILE A C 1
ATOM 1242 O O . ILE A 1 155 ? -35.872 3.746 39.311 1.00 63.84 155 ILE A O 1
ATOM 1246 N N . ALA A 1 156 ? -37.153 1.930 38.946 1.00 69.62 156 ALA A N 1
ATOM 1247 C CA . ALA A 1 156 ? -38.299 2.430 39.682 1.00 69.62 156 ALA A CA 1
ATOM 1248 C C . ALA A 1 156 ? -37.888 2.425 41.161 1.00 69.62 156 ALA A C 1
ATOM 1250 O O . ALA A 1 156 ? -37.232 1.464 41.581 1.00 69.62 156 ALA A O 1
ATOM 1251 N N . PRO A 1 157 ? -38.159 3.505 41.905 1.00 65.75 157 PRO A N 1
ATOM 1252 C CA . PRO A 1 157 ? -37.814 3.542 43.312 1.00 65.75 157 PRO A CA 1
ATOM 1253 C C . PRO A 1 157 ? -38.585 2.419 44.030 1.00 65.75 157 PRO A C 1
ATOM 1255 O O . PRO A 1 157 ? -39.681 2.024 43.620 1.00 65.75 157 PRO A O 1
ATOM 1258 N N . ALA A 1 158 ? -37.892 1.783 44.971 1.00 67.81 158 ALA A N 1
ATOM 1259 C CA . ALA A 1 158 ? -38.395 0.650 45.727 1.00 67.81 158 ALA A CA 1
ATOM 1260 C C . ALA A 1 158 ? -39.197 1.181 46.917 1.00 67.81 158 ALA A C 1
ATOM 1262 O O . ALA A 1 158 ? -38.655 1.338 48.008 1.00 67.81 158 ALA A O 1
ATOM 1263 N N . ASP A 1 159 ? -40.466 1.490 46.677 1.00 73.25 159 ASP A N 1
ATOM 1264 C CA . ASP A 1 159 ? -41.398 1.968 47.691 1.00 73.25 159 ASP A CA 1
ATOM 1265 C C . ASP A 1 159 ? -42.851 1.699 47.263 1.00 73.25 159 ASP A C 1
ATOM 1267 O O . ASP A 1 159 ? -43.463 2.478 46.532 1.00 73.25 159 ASP A O 1
ATOM 1271 N N . ALA A 1 160 ? -43.377 0.557 47.724 1.00 59.50 160 ALA A N 1
ATOM 1272 C CA . ALA A 1 160 ? -44.791 0.287 48.005 1.00 59.50 160 ALA A CA 1
ATOM 1273 C C . ALA A 1 160 ? -44.894 -0.897 48.977 1.00 59.50 160 ALA A C 1
ATOM 1275 O O . ALA A 1 160 ? -44.281 -1.949 48.677 1.00 59.50 160 ALA A O 1
#

pLDDT: mean 79.46, std 16.0, range [36.88, 97.62]

Radius of gyration: 24.11 Å; chains: 1; bounding box: 86×25×73 Å